Protein AF-A0A9E4LGX7-F1 (afdb_monomer)

Nearest PDB structures (foldseek):
  2iu7-assembly1_I  TM=3.406E-01  e=2.632E+00  Escherichia coli
  2xsj-assembly1_E  TM=4.248E-01  e=8.202E+00  Desulfomicrobium norvegicum
  6xaf-assembly1_A  TM=2.376E-01  e=1.648E+00  Homo sapiens

Solvent-accessible surface area (backbone atoms only — not comparable to full-atom values): 6742 Å² total; per-residue (Å²): 119,48,89,82,56,71,98,72,82,90,74,66,62,67,63,52,49,51,55,50,50,50,53,50,53,49,42,58,70,49,28,89,63,83,60,74,48,78,44,46,42,73,77,46,76,54,102,86,48,74,43,68,49,74,47,79,48,60,59,34,84,72,72,58,77,88,51,45,71,67,67,70,43,98,70,70,76,70,70,77,66,57,93,82,63,86,54,70,81,68,63,56,75,71,59,86,89,69,71,77,131

Secondary structure (DSSP, 8-state):
--TT--S---S-HHHHHHHHHHHHHHHHHH-SSS-EEEEEEEEEE-SS-EEEEEEEEE-SS---HHHHHHHT-TT---PPPPTT--SGGGTPPP-GGG---

Radius of gyration: 16.23 Å; Cα contacts (8 Å, |Δi|>4): 85; chains: 1; bounding box: 37×34×44 Å

Foldseek 3Di:
DDPPDDPDDDDDPVVVVQVVQQVVVVQVLQAPDDDWDWDKDFPDDDPRDTDIDIDIDHPGPDDDPVCPVVVPPPPPCQPRQDDPDDDCVSRPDDPPVPDDD

pLDDT: mean 74.08, std 18.79, range [33.44, 94.25]

Structure (mmCIF, N/CA/C/O backbone):
data_AF-A0A9E4LGX7-F1
#
_entry.id   AF-A0A9E4LGX7-F1
#
loop_
_atom_site.group_PDB
_atom_site.id
_atom_site.type_symbol
_atom_site.label_atom_id
_atom_site.label_alt_id
_atom_site.label_comp_id
_atom_site.label_asym_id
_atom_site.label_entity_id
_atom_site.label_seq_id
_atom_site.pdbx_PDB_ins_code
_atom_site.Cartn_x
_atom_site.Cartn_y
_atom_site.Cartn_z
_atom_site.occupancy
_atom_site.B_iso_or_equiv
_atom_site.auth_seq_id
_atom_site.auth_comp_id
_atom_site.auth_asym_id
_atom_site.auth_atom_id
_atom_site.pdbx_PDB_model_num
ATOM 1 N N . MET A 1 1 ? -6.948 -5.421 -10.408 1.00 71.19 1 MET A N 1
ATOM 2 C CA . MET A 1 1 ? -5.501 -5.668 -10.590 1.00 71.19 1 MET A CA 1
ATOM 3 C C . MET A 1 1 ? -5.199 -5.866 -12.061 1.00 71.19 1 MET A C 1
ATOM 5 O O . MET A 1 1 ? -6.057 -6.364 -12.774 1.00 71.19 1 MET A O 1
ATOM 9 N N . ASP A 1 2 ? -4.028 -5.406 -12.490 1.00 82.75 2 ASP A N 1
ATOM 10 C CA . ASP A 1 2 ? -3.558 -5.434 -13.878 1.00 82.75 2 ASP A CA 1
ATOM 11 C C . ASP A 1 2 ? -3.015 -6.823 -14.263 1.00 82.75 2 ASP A C 1
ATOM 13 O O . ASP A 1 2 ? -2.134 -7.352 -13.584 1.00 82.75 2 ASP A O 1
ATOM 17 N N . ASP A 1 3 ? -3.525 -7.400 -15.355 1.00 87.31 3 ASP A N 1
ATOM 18 C CA . ASP A 1 3 ? -3.141 -8.734 -15.844 1.00 87.31 3 ASP A CA 1
ATOM 19 C C . ASP A 1 3 ? -1.685 -8.802 -16.340 1.00 87.31 3 ASP A C 1
ATOM 21 O O . ASP A 1 3 ? -1.121 -9.889 -16.462 1.00 87.31 3 ASP A O 1
ATOM 25 N N . SER A 1 4 ? -1.057 -7.652 -16.613 1.00 86.94 4 SER A N 1
ATOM 26 C CA . SER A 1 4 ? 0.354 -7.568 -17.011 1.00 86.94 4 SER A CA 1
ATOM 27 C C . SER A 1 4 ? 1.332 -7.640 -15.834 1.00 86.94 4 SER A C 1
ATOM 29 O O . SER A 1 4 ? 2.548 -7.615 -16.033 1.00 86.94 4 SER A O 1
ATOM 31 N N . LEU A 1 5 ? 0.834 -7.738 -14.596 1.00 88.62 5 LEU A N 1
ATOM 32 C CA . LEU A 1 5 ? 1.696 -7.858 -13.428 1.00 88.62 5 LEU A CA 1
ATOM 33 C C . LEU A 1 5 ? 2.507 -9.162 -13.472 1.00 88.62 5 LEU A C 1
ATOM 35 O O . LEU A 1 5 ? 1.935 -10.252 -13.569 1.00 88.62 5 LEU A O 1
ATOM 39 N N . PRO A 1 6 ? 3.840 -9.089 -13.323 1.00 86.19 6 PRO A N 1
ATOM 40 C CA . PRO A 1 6 ? 4.652 -10.288 -13.233 1.00 86.19 6 PRO A CA 1
ATOM 41 C C . PRO A 1 6 ? 4.326 -11.051 -11.946 1.00 86.19 6 PRO A C 1
ATOM 43 O O . PRO A 1 6 ? 4.162 -10.468 -10.874 1.00 86.19 6 PRO A O 1
ATOM 46 N N . THR A 1 7 ? 4.307 -12.380 -12.034 1.00 87.12 7 THR A N 1
ATOM 47 C CA . THR A 1 7 ? 4.034 -13.268 -10.890 1.00 87.12 7 THR A CA 1
ATOM 48 C C . THR A 1 7 ? 5.112 -13.210 -9.808 1.00 87.12 7 THR A C 1
ATOM 50 O O . THR A 1 7 ? 4.868 -13.602 -8.668 1.00 87.12 7 THR A O 1
ATOM 53 N N . SER A 1 8 ? 6.312 -12.727 -10.141 1.00 87.94 8 SER A N 1
ATOM 54 C CA . SER A 1 8 ? 7.393 -12.503 -9.183 1.00 87.94 8 SER A CA 1
ATOM 55 C C . SER A 1 8 ? 8.356 -11.419 -9.665 1.00 87.94 8 SER A C 1
ATOM 57 O O . SER A 1 8 ? 8.559 -11.224 -10.862 1.00 87.94 8 SER A O 1
ATOM 59 N N . VAL A 1 9 ? 8.971 -10.717 -8.713 1.00 89.25 9 VAL A N 1
ATOM 60 C CA . VAL A 1 9 ? 10.010 -9.708 -8.955 1.00 89.25 9 VAL A CA 1
ATOM 61 C C . VAL A 1 9 ? 11.146 -9.896 -7.959 1.00 89.25 9 VAL A C 1
ATOM 63 O O . VAL A 1 9 ? 10.947 -10.410 -6.858 1.00 89.25 9 VAL A O 1
ATOM 66 N N . ARG A 1 10 ? 12.353 -9.458 -8.325 1.00 91.38 10 ARG A N 1
ATOM 67 C CA . ARG A 1 10 ? 13.509 -9.465 -7.423 1.00 91.38 10 ARG A CA 1
ATOM 68 C C . ARG A 1 10 ? 13.675 -8.090 -6.780 1.00 91.38 10 ARG A C 1
ATOM 70 O O . ARG A 1 10 ? 13.813 -7.097 -7.488 1.00 91.38 10 ARG A O 1
ATOM 77 N N . GLY A 1 11 ? 13.702 -8.038 -5.453 1.00 87.62 11 GLY A N 1
ATOM 78 C CA . GLY A 1 11 ? 13.860 -6.803 -4.686 1.00 87.62 11 GLY A CA 1
ATOM 79 C C . GLY A 1 11 ? 13.917 -7.065 -3.182 1.00 87.62 11 GLY A C 1
ATOM 80 O O . GLY A 1 11 ? 14.024 -8.213 -2.755 1.00 87.62 11 GLY A O 1
ATOM 81 N N . ASP A 1 12 ? 13.839 -6.001 -2.385 1.00 89.56 12 ASP A N 1
ATOM 82 C CA . ASP A 1 12 ? 13.755 -6.087 -0.924 1.00 89.56 12 ASP A CA 1
ATOM 83 C C . ASP A 1 12 ? 12.293 -6.285 -0.496 1.00 89.56 12 ASP A C 1
ATOM 85 O O . ASP A 1 12 ? 11.519 -5.332 -0.357 1.00 89.56 12 ASP A O 1
ATOM 89 N N . SER A 1 13 ? 11.903 -7.549 -0.334 1.00 88.38 13 SER A N 1
ATOM 90 C CA . SER A 1 13 ? 10.541 -7.925 0.046 1.00 88.38 13 SER A CA 1
ATOM 91 C C . SER A 1 13 ? 10.169 -7.450 1.449 1.00 88.38 13 SER A C 1
ATOM 93 O O . SER A 1 13 ? 9.010 -7.112 1.680 1.00 88.38 13 SER A O 1
ATOM 95 N N . ALA A 1 14 ? 11.130 -7.403 2.378 1.00 83.38 14 ALA A N 1
ATOM 96 C CA . ALA A 1 14 ? 10.882 -6.982 3.753 1.00 83.38 14 ALA A CA 1
ATOM 97 C C . ALA A 1 14 ? 10.540 -5.491 3.800 1.00 83.38 14 ALA A C 1
ATOM 99 O O . ALA A 1 14 ? 9.522 -5.103 4.377 1.00 83.38 14 ALA A O 1
ATOM 100 N N . ARG A 1 15 ? 11.335 -4.660 3.116 1.00 84.56 15 ARG A N 1
ATOM 101 C CA . ARG A 1 15 ? 11.080 -3.220 3.030 1.00 84.56 15 ARG A CA 1
ATOM 102 C C . ARG A 1 15 ? 9.782 -2.909 2.289 1.00 84.56 15 ARG A C 1
ATOM 104 O O . ARG A 1 15 ? 9.023 -2.054 2.740 1.00 84.56 15 ARG A O 1
ATOM 111 N N . LEU A 1 16 ? 9.507 -3.595 1.176 1.00 87.06 16 LEU A N 1
ATOM 112 C CA . LEU A 1 16 ? 8.249 -3.417 0.444 1.00 87.06 16 LEU A CA 1
ATOM 113 C C . LEU A 1 16 ? 7.040 -3.808 1.305 1.00 87.06 16 LEU A C 1
ATOM 115 O O . LEU A 1 16 ? 6.077 -3.047 1.384 1.00 87.06 16 LEU A O 1
ATOM 119 N N . GLY A 1 17 ? 7.118 -4.953 1.987 1.00 86.69 17 GLY A N 1
ATOM 120 C CA . GLY A 1 17 ? 6.082 -5.407 2.910 1.00 86.69 17 GLY A CA 1
ATOM 121 C C . GLY A 1 17 ? 5.836 -4.402 4.031 1.00 86.69 17 GLY A C 1
ATOM 122 O O . GLY A 1 17 ? 4.690 -4.057 4.289 1.00 86.69 17 GLY A O 1
ATOM 123 N N . GLN A 1 18 ? 6.893 -3.855 4.638 1.00 83.75 18 GLN A N 1
ATOM 124 C CA . GLN A 1 18 ? 6.764 -2.831 5.677 1.00 83.75 18 GLN A CA 1
ATOM 125 C C . GLN A 1 18 ? 6.037 -1.578 5.173 1.00 83.75 18 GLN A C 1
ATOM 127 O O . GLN A 1 18 ? 5.131 -1.086 5.842 1.00 83.75 18 GLN A O 1
ATOM 132 N N . VAL A 1 19 ? 6.408 -1.070 3.993 1.00 85.69 19 VAL A N 1
ATOM 133 C CA . VAL A 1 19 ? 5.754 0.109 3.403 1.00 85.69 19 VAL A CA 1
ATOM 134 C C . VAL A 1 19 ? 4.269 -0.163 3.160 1.00 85.69 19 VAL A C 1
ATOM 136 O O . VAL A 1 19 ? 3.436 0.647 3.561 1.00 85.69 19 VAL A O 1
ATOM 139 N N . ILE A 1 20 ? 3.928 -1.304 2.552 1.00 88.50 20 ILE A N 1
ATOM 140 C CA . ILE A 1 20 ? 2.533 -1.657 2.251 1.00 88.50 20 ILE A CA 1
ATOM 141 C C . ILE A 1 20 ? 1.732 -1.830 3.543 1.00 88.50 20 ILE A C 1
ATOM 143 O O . ILE A 1 20 ? 0.669 -1.229 3.677 1.00 88.50 20 ILE A O 1
ATOM 147 N N . THR A 1 21 ? 2.248 -2.588 4.512 1.00 84.50 21 THR A N 1
ATOM 148 C CA . THR A 1 21 ? 1.562 -2.825 5.788 1.00 84.50 21 THR A CA 1
ATOM 149 C C . THR A 1 21 ? 1.305 -1.523 6.534 1.00 84.50 21 THR A C 1
ATOM 151 O O . THR A 1 21 ? 0.195 -1.331 7.013 1.00 84.50 21 THR A O 1
ATOM 154 N N . ASN A 1 22 ? 2.271 -0.599 6.571 1.00 83.19 22 ASN A N 1
ATOM 155 C CA . ASN A 1 22 ? 2.093 0.699 7.228 1.00 83.19 22 ASN A CA 1
ATOM 156 C C . ASN A 1 22 ? 0.988 1.544 6.574 1.00 83.19 22 ASN A C 1
ATOM 158 O O . ASN A 1 22 ? 0.219 2.213 7.263 1.00 83.19 22 ASN A O 1
ATOM 162 N N . LEU A 1 23 ? 0.900 1.534 5.241 1.00 85.88 23 LEU A N 1
ATOM 163 C CA . LEU A 1 23 ? -0.144 2.270 4.528 1.00 85.88 23 LEU A CA 1
ATOM 164 C C . LEU A 1 23 ? -1.521 1.628 4.740 1.00 85.88 23 LEU A C 1
ATOM 166 O O . LEU A 1 23 ? -2.481 2.334 5.043 1.00 85.88 23 LEU A O 1
ATOM 170 N N . VAL A 1 24 ? -1.610 0.298 4.664 1.00 87.69 24 VAL A N 1
ATOM 171 C CA . VAL A 1 24 ? -2.863 -0.441 4.882 1.00 87.69 24 VAL A CA 1
ATOM 172 C C . VAL A 1 24 ? -3.339 -0.321 6.330 1.00 87.69 24 VAL A C 1
ATOM 174 O O . VAL A 1 24 ? -4.523 -0.093 6.558 1.00 87.69 24 VAL A O 1
ATOM 177 N N . SER A 1 25 ? -2.445 -0.413 7.319 1.00 82.50 25 SER A N 1
ATOM 178 C CA . SER A 1 25 ? -2.820 -0.258 8.729 1.00 82.50 25 SER A CA 1
ATOM 179 C C . SER A 1 25 ? -3.376 1.133 9.015 1.00 82.50 25 SER A C 1
ATOM 181 O O . SER A 1 25 ? -4.327 1.274 9.781 1.00 82.50 25 SER A O 1
ATOM 183 N N . ASN A 1 26 ? -2.812 2.163 8.375 1.00 83.81 26 ASN A N 1
ATOM 184 C CA . ASN A 1 26 ? -3.342 3.517 8.472 1.00 83.81 26 ASN A CA 1
ATOM 185 C C . ASN A 1 26 ? -4.745 3.597 7.856 1.00 83.81 26 ASN A C 1
ATOM 187 O O . ASN A 1 26 ? -5.662 4.055 8.533 1.00 83.81 26 ASN A O 1
ATOM 191 N N . ALA A 1 27 ? -4.931 3.087 6.637 1.00 86.62 27 ALA A N 1
ATOM 192 C CA . ALA A 1 27 ? -6.236 3.065 5.976 1.00 86.62 27 ALA A CA 1
ATOM 193 C C . ALA A 1 27 ? -7.312 2.370 6.833 1.00 86.62 27 ALA A C 1
ATOM 195 O O . ALA A 1 27 ? -8.376 2.942 7.066 1.00 86.62 27 ALA A O 1
ATOM 196 N N . VAL A 1 28 ? -7.011 1.181 7.378 1.00 86.31 28 VAL A N 1
ATOM 197 C CA . VAL A 1 28 ? -7.925 0.409 8.248 1.00 86.31 28 VAL A CA 1
ATOM 198 C C . VAL A 1 28 ? -8.299 1.188 9.500 1.00 86.31 28 VAL A C 1
ATOM 200 O O . VAL A 1 28 ? -9.459 1.217 9.894 1.00 86.31 28 VAL A O 1
ATOM 203 N N . LYS A 1 29 ? -7.330 1.844 10.131 1.00 81.00 29 LYS A N 1
ATOM 204 C CA . LYS A 1 29 ? -7.582 2.570 11.371 1.00 81.00 29 LYS A CA 1
ATOM 205 C C . LYS A 1 29 ? -8.438 3.821 11.169 1.00 81.00 29 LYS A C 1
ATOM 207 O O . LYS A 1 29 ? -9.254 4.152 12.028 1.00 81.00 29 LYS A O 1
ATOM 212 N N . PHE A 1 30 ? -8.212 4.553 10.081 1.00 82.12 30 PHE A N 1
ATOM 213 C CA . PHE A 1 30 ? -8.875 5.837 9.838 1.00 82.12 30 PHE A CA 1
ATOM 214 C C . PHE A 1 30 ? -10.190 5.708 9.053 1.00 82.12 30 PHE A C 1
ATOM 216 O O . PHE A 1 30 ? -10.950 6.678 8.995 1.00 82.12 30 PHE A O 1
ATOM 223 N N . THR A 1 31 ? -10.497 4.511 8.545 1.00 85.12 31 THR A N 1
ATOM 224 C CA . THR A 1 31 ? -11.758 4.171 7.869 1.00 85.12 31 THR A CA 1
ATOM 225 C C . THR A 1 31 ? -12.623 3.307 8.779 1.00 85.12 31 THR A C 1
ATOM 227 O O . THR A 1 31 ? -12.489 2.088 8.809 1.00 85.12 31 THR A O 1
ATOM 230 N N . LYS A 1 32 ? -13.513 3.937 9.557 1.00 84.50 32 LYS A N 1
ATOM 231 C CA . LYS A 1 32 ? -14.435 3.211 10.454 1.00 84.50 32 LYS A CA 1
ATOM 232 C C . LYS A 1 32 ? -15.513 2.442 9.691 1.00 84.50 32 LYS A C 1
ATOM 234 O O . LYS A 1 32 ? -15.875 1.338 10.079 1.00 84.50 32 LYS A O 1
ATOM 239 N N . GLU A 1 33 ? -16.019 3.050 8.628 1.00 84.25 33 GLU A N 1
ATOM 240 C CA . GLU A 1 33 ? -17.019 2.504 7.717 1.00 84.25 33 GLU A CA 1
ATOM 241 C C . GLU A 1 33 ? -16.648 2.959 6.304 1.00 84.25 33 GLU A C 1
ATOM 243 O O . GLU A 1 33 ? -16.108 4.052 6.140 1.00 84.25 33 GLU A O 1
ATOM 248 N N . GLY A 1 34 ? -16.916 2.122 5.304 1.00 87.88 34 GLY A N 1
ATOM 249 C CA . GLY A 1 34 ? -16.534 2.373 3.913 1.00 87.88 34 GLY A CA 1
ATOM 250 C C . GLY A 1 34 ? -15.626 1.283 3.356 1.00 87.88 34 GLY A C 1
ATOM 251 O O . GLY A 1 34 ? -15.537 0.182 3.910 1.00 87.88 34 GLY A O 1
ATOM 252 N N . MET A 1 35 ? -14.972 1.579 2.236 1.00 91.75 35 MET A N 1
ATOM 253 C CA . MET A 1 35 ? -14.056 0.651 1.573 1.00 91.75 35 MET A CA 1
ATOM 254 C C . MET A 1 35 ? -12.597 1.104 1.630 1.00 91.75 35 MET A C 1
ATOM 256 O O . MET A 1 35 ? -12.275 2.289 1.660 1.00 91.75 35 MET A O 1
ATOM 260 N N . ILE A 1 36 ? -11.712 0.112 1.579 1.00 91.25 36 ILE A N 1
ATOM 261 C CA . ILE A 1 36 ? -10.289 0.298 1.311 1.00 91.25 36 ILE A CA 1
ATOM 262 C C . ILE A 1 36 ? -9.985 -0.469 0.033 1.00 91.25 36 ILE A C 1
ATOM 264 O O . ILE A 1 36 ? -10.249 -1.672 -0.058 1.00 91.25 36 ILE A O 1
ATOM 268 N N . ARG A 1 37 ? -9.435 0.224 -0.958 1.00 93.62 37 ARG A N 1
ATOM 269 C CA . ARG A 1 37 ? -9.049 -0.344 -2.245 1.00 93.62 37 ARG A CA 1
ATOM 270 C C . ARG A 1 37 ? -7.534 -0.390 -2.349 1.00 93.62 37 ARG A C 1
ATOM 272 O O . ARG A 1 37 ? -6.851 0.606 -2.132 1.00 93.62 37 ARG A O 1
ATOM 279 N N . ILE A 1 38 ? -7.019 -1.560 -2.708 1.00 93.06 38 ILE A N 1
ATOM 280 C CA . ILE A 1 38 ? -5.604 -1.762 -3.001 1.00 93.06 38 ILE A CA 1
ATOM 281 C C . ILE A 1 38 ? -5.493 -2.159 -4.463 1.00 93.06 38 ILE A C 1
ATOM 283 O O . ILE A 1 38 ? -6.062 -3.167 -4.881 1.00 93.06 38 ILE A O 1
ATOM 287 N N . ASP A 1 39 ? -4.724 -1.387 -5.217 1.00 94.25 39 ASP A N 1
ATOM 288 C CA . ASP A 1 39 ? -4.470 -1.644 -6.625 1.00 94.25 39 ASP A CA 1
ATOM 289 C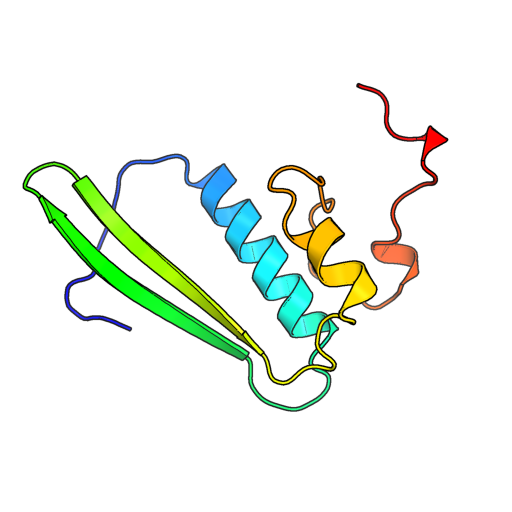 C . ASP A 1 39 ? -2.981 -1.636 -6.930 1.00 94.25 39 ASP A C 1
ATOM 291 O O . ASP A 1 39 ? -2.177 -0.954 -6.293 1.00 94.25 39 ASP A O 1
ATOM 295 N N . ALA A 1 40 ? -2.625 -2.416 -7.944 1.00 92.75 40 ALA A N 1
ATOM 296 C CA . ALA A 1 40 ? -1.298 -2.454 -8.520 1.00 92.75 40 ALA A CA 1
ATOM 297 C C . ALA A 1 40 ? -1.430 -2.401 -10.041 1.00 92.75 40 ALA A C 1
ATOM 299 O O . ALA A 1 40 ? -2.224 -3.143 -10.626 1.00 92.75 40 ALA A O 1
ATOM 300 N N . VAL A 1 41 ? -0.662 -1.509 -10.662 1.00 93.81 41 VAL A N 1
ATOM 301 C CA . VAL A 1 41 ? -0.652 -1.303 -12.115 1.00 93.81 41 VAL A CA 1
ATOM 302 C C . VAL A 1 41 ? 0.776 -1.203 -12.630 1.00 93.81 41 VAL A C 1
ATOM 304 O O . VAL A 1 41 ? 1.634 -0.567 -11.998 1.00 93.81 41 VAL A O 1
ATOM 307 N N . VAL A 1 42 ? 1.043 -1.810 -13.784 1.00 93.44 42 VAL A N 1
ATOM 308 C CA . VAL A 1 42 ? 2.341 -1.692 -14.449 1.00 93.44 42 VAL A CA 1
ATOM 309 C C . VAL A 1 42 ? 2.380 -0.359 -15.193 1.00 93.44 42 VAL A C 1
ATOM 311 O O . VAL A 1 42 ? 1.587 -0.086 -16.085 1.00 93.44 42 VAL A O 1
ATOM 314 N N . LEU A 1 43 ? 3.314 0.516 -14.821 1.00 92.88 43 LEU A N 1
ATOM 315 C CA . LEU A 1 43 ? 3.512 1.796 -15.510 1.00 92.88 43 LEU A CA 1
ATOM 316 C C . LEU A 1 43 ? 4.478 1.680 -16.682 1.00 92.88 43 LEU A C 1
ATOM 318 O O . LEU A 1 43 ? 4.396 2.441 -17.644 1.00 92.8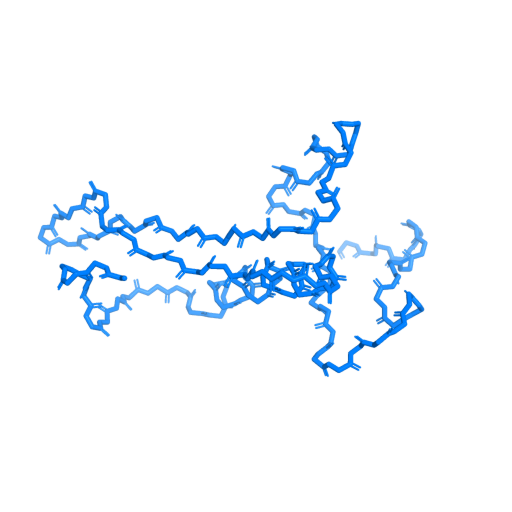8 43 LEU A O 1
ATOM 322 N N . LYS A 1 44 ? 5.477 0.810 -16.536 1.00 91.69 44 LYS A N 1
ATOM 323 C CA . LYS A 1 44 ? 6.512 0.581 -17.535 1.00 91.69 44 LYS A CA 1
ATOM 324 C C . LYS A 1 44 ? 7.167 -0.761 -17.277 1.00 91.69 44 LYS A C 1
ATOM 326 O O . LYS A 1 44 ? 7.505 -1.066 -16.138 1.00 91.69 44 LYS A O 1
ATOM 331 N N . GLU A 1 45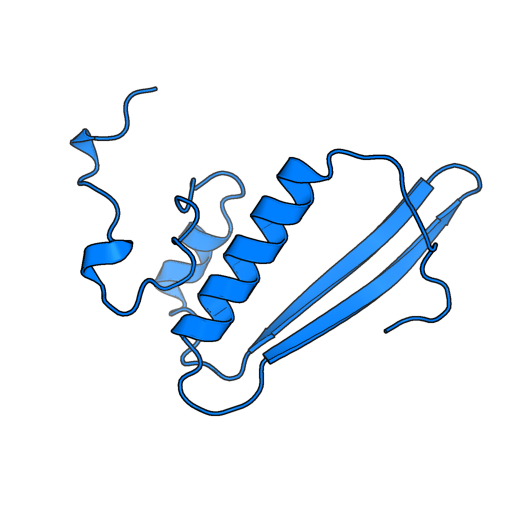 ? 7.442 -1.481 -18.346 1.00 91.62 45 GLU A N 1
ATOM 332 C CA . GLU A 1 45 ? 8.217 -2.709 -18.317 1.00 91.62 45 GLU A CA 1
ATOM 333 C C . GLU A 1 45 ? 9.350 -2.622 -19.342 1.00 91.62 45 GLU A C 1
ATOM 335 O O . GLU A 1 45 ? 9.221 -2.005 -20.403 1.00 91.62 45 GLU A O 1
ATOM 340 N N . THR A 1 46 ? 10.499 -3.177 -18.985 1.00 91.75 46 THR A N 1
ATOM 341 C CA . THR A 1 46 ? 11.639 -3.414 -19.868 1.00 91.75 46 THR A CA 1
ATOM 342 C C . THR A 1 46 ? 12.083 -4.862 -19.692 1.00 91.75 46 THR A C 1
ATOM 344 O O . THR A 1 46 ? 11.666 -5.535 -18.755 1.00 91.75 46 THR A O 1
ATOM 347 N N . ASN A 1 47 ? 13.012 -5.327 -20.529 1.00 88.44 47 ASN A N 1
ATOM 348 C CA . ASN A 1 47 ? 13.529 -6.698 -20.451 1.00 88.44 47 ASN A CA 1
ATOM 349 C C . ASN A 1 47 ? 14.148 -7.075 -19.087 1.00 88.44 47 ASN A C 1
ATOM 351 O O . ASN A 1 47 ? 14.376 -8.254 -18.834 1.00 88.44 47 ASN A O 1
ATOM 355 N N . THR A 1 48 ? 14.486 -6.101 -18.234 1.00 90.69 48 THR A N 1
ATOM 356 C CA . THR A 1 48 ? 15.168 -6.342 -16.952 1.00 90.69 48 THR A CA 1
ATOM 357 C 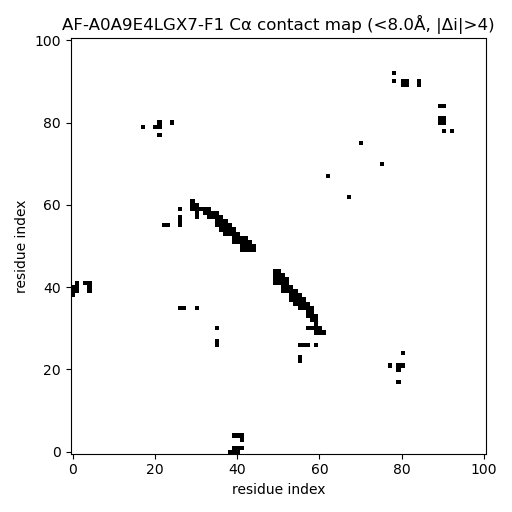C . THR A 1 48 ? 14.490 -5.699 -15.747 1.00 90.69 48 THR A C 1
ATOM 359 O O . THR A 1 48 ? 14.885 -5.983 -14.616 1.00 90.69 48 THR A O 1
ATOM 362 N N . GLN A 1 49 ? 13.513 -4.812 -15.951 1.00 91.88 49 GLN A N 1
ATOM 363 C CA . GLN A 1 49 ? 12.900 -4.037 -14.875 1.00 91.88 49 GLN A CA 1
ATOM 364 C C . GLN A 1 49 ? 11.417 -3.799 -15.130 1.00 91.88 49 GLN A C 1
ATOM 366 O O . GLN A 1 49 ? 11.000 -3.495 -16.243 1.00 91.88 49 GLN A O 1
ATOM 371 N N . VAL A 1 50 ? 10.642 -3.815 -14.050 1.00 91.94 50 VAL A N 1
ATOM 372 C CA . VAL A 1 50 ? 9.237 -3.418 -14.047 1.00 91.94 50 VAL A CA 1
ATOM 373 C C . VAL A 1 50 ? 9.046 -2.260 -13.075 1.00 91.94 50 VAL A C 1
ATOM 375 O O . VAL A 1 50 ? 9.584 -2.255 -11.966 1.00 91.94 50 VAL A O 1
ATOM 378 N N . LYS A 1 51 ? 8.287 -1.252 -13.493 1.00 93.06 51 LYS A N 1
ATOM 379 C CA . LYS A 1 51 ? 7.853 -0.144 -12.650 1.00 93.06 51 LYS A CA 1
ATOM 380 C C . LYS A 1 51 ? 6.376 -0.328 -12.345 1.00 93.06 51 LYS A C 1
ATOM 382 O O . LYS A 1 51 ? 5.534 -0.065 -13.199 1.00 93.06 51 LYS A O 1
ATOM 387 N N . VAL A 1 52 ? 6.083 -0.735 -11.117 1.00 91.69 52 VAL A N 1
ATOM 388 C CA . VAL A 1 52 ? 4.718 -0.920 -10.617 1.00 91.69 52 VAL A CA 1
ATOM 389 C C . VAL A 1 52 ? 4.332 0.277 -9.755 1.00 91.69 52 VAL A C 1
ATOM 391 O O . VAL A 1 52 ? 5.121 0.732 -8.924 1.00 91.69 52 VAL A O 1
ATOM 394 N N . ARG A 1 53 ? 3.122 0.801 -9.948 1.00 92.94 53 ARG A N 1
ATOM 395 C CA . ARG A 1 53 ? 2.484 1.703 -8.986 1.00 92.94 53 ARG A CA 1
ATOM 396 C C . ARG A 1 53 ? 1.538 0.880 -8.137 1.00 92.94 53 ARG A C 1
ATOM 398 O O . ARG A 1 53 ? 0.650 0.237 -8.682 1.00 92.94 53 ARG A O 1
ATOM 405 N N . ILE A 1 54 ? 1.732 0.949 -6.829 1.00 91.81 54 ILE A N 1
ATOM 406 C CA . ILE A 1 54 ? 0.802 0.410 -5.844 1.00 91.81 54 ILE A CA 1
ATOM 407 C C . ILE A 1 54 ? 0.056 1.600 -5.246 1.00 91.81 54 ILE A C 1
ATOM 409 O O . ILE A 1 54 ? 0.691 2.582 -4.854 1.00 91.81 54 ILE A O 1
ATOM 413 N N . SER A 1 55 ? -1.268 1.532 -5.214 1.00 91.50 55 SER A N 1
ATOM 414 C CA . SER A 1 55 ? -2.136 2.539 -4.607 1.00 91.50 55 SER A CA 1
ATOM 415 C C . SER A 1 55 ? -2.989 1.900 -3.523 1.00 91.50 55 SER A C 1
ATOM 417 O O . SER A 1 55 ? -3.574 0.842 -3.740 1.00 91.50 55 SER A O 1
ATOM 419 N N . ILE A 1 56 ? -3.049 2.563 -2.371 1.00 90.69 56 ILE A N 1
ATOM 420 C CA . ILE A 1 56 ? -4.010 2.288 -1.308 1.00 90.69 56 ILE A CA 1
ATOM 421 C C . ILE A 1 56 ? -4.910 3.519 -1.236 1.00 90.69 56 ILE A C 1
ATOM 423 O O . ILE A 1 56 ? -4.408 4.628 -1.056 1.00 90.69 56 ILE A O 1
ATOM 427 N N . GLU A 1 57 ? -6.203 3.319 -1.439 1.00 90.69 57 GLU A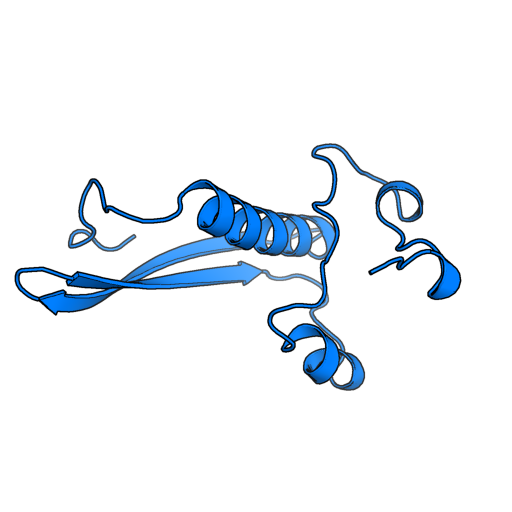 N 1
ATOM 428 C CA . GLU A 1 57 ? -7.240 4.346 -1.374 1.00 90.69 57 GLU A CA 1
ATOM 429 C C . GLU A 1 57 ? -8.237 3.949 -0.287 1.00 90.69 57 GLU A C 1
ATOM 431 O O . GLU A 1 57 ? -8.640 2.787 -0.210 1.00 90.69 57 GLU A O 1
ATOM 436 N N . ASP A 1 58 ? -8.609 4.896 0.564 1.00 90.38 58 ASP A N 1
ATOM 437 C CA . ASP A 1 58 ? -9.527 4.685 1.675 1.00 90.38 58 ASP A CA 1
ATOM 438 C C . ASP A 1 58 ? -10.567 5.807 1.752 1.00 90.38 58 ASP A C 1
ATOM 440 O O . ASP A 1 58 ? -10.337 6.916 1.268 1.00 90.38 58 ASP A O 1
ATOM 444 N N . GLU A 1 59 ? -11.724 5.500 2.335 1.00 90.06 59 GLU A N 1
ATOM 445 C CA . GLU A 1 59 ? -12.836 6.443 2.531 1.00 90.06 59 GLU A CA 1
ATOM 446 C C . GLU A 1 59 ? -12.855 7.033 3.952 1.00 90.06 59 GLU A C 1
ATOM 448 O O . GLU A 1 59 ? -13.889 7.492 4.443 1.00 90.06 59 GLU A O 1
ATOM 453 N N . GLY A 1 60 ? -11.718 6.994 4.645 1.00 86.00 60 GLY A N 1
ATOM 454 C CA . GLY A 1 60 ? -11.588 7.480 6.005 1.00 86.00 60 GLY A CA 1
ATOM 455 C C . GLY A 1 60 ? -11.635 9.001 6.126 1.00 86.00 60 GLY A C 1
ATOM 456 O O . GLY A 1 60 ? -11.808 9.757 5.171 1.00 86.00 60 GLY A O 1
ATOM 457 N N . ILE A 1 61 ? -11.412 9.478 7.353 1.00 81.75 61 ILE A N 1
ATOM 458 C CA . ILE A 1 61 ? -11.416 10.915 7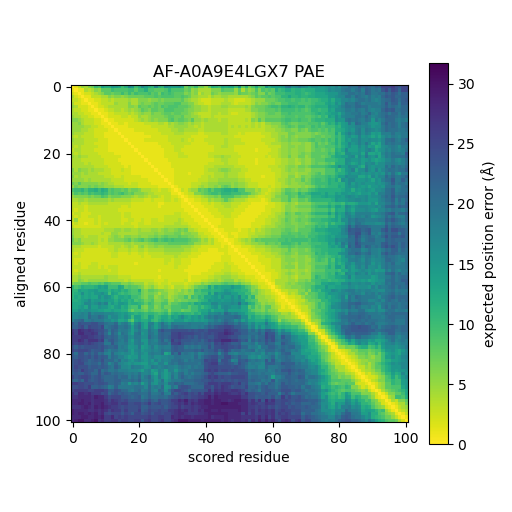.697 1.00 81.75 61 ILE A CA 1
ATOM 459 C C . ILE A 1 61 ? -10.347 11.748 6.958 1.00 81.75 61 ILE A C 1
ATOM 461 O O . ILE A 1 61 ? -10.353 12.977 7.042 1.00 81.75 61 ILE A O 1
ATOM 465 N N . GLY A 1 62 ? -9.422 11.085 6.259 1.00 76.38 62 GLY A N 1
ATOM 466 C CA . GLY A 1 62 ? -8.312 11.700 5.547 1.00 76.38 62 GLY A CA 1
ATOM 467 C C . GLY A 1 62 ? -7.242 12.294 6.467 1.00 76.38 62 GLY A C 1
ATOM 468 O O . GLY A 1 62 ? -7.264 12.167 7.693 1.00 76.38 62 GLY A O 1
ATOM 469 N N . ILE A 1 63 ? -6.265 12.961 5.852 1.00 71.31 63 ILE A N 1
ATOM 470 C CA . ILE A 1 63 ? -5.192 13.671 6.555 1.00 71.31 63 ILE A CA 1
ATOM 471 C C . ILE A 1 63 ? -5.463 15.169 6.445 1.00 71.31 63 ILE A C 1
ATOM 473 O O . ILE A 1 63 ? -5.518 15.710 5.337 1.00 71.31 63 ILE A O 1
ATOM 477 N N . ALA A 1 64 ? -5.586 15.840 7.594 1.00 74.38 64 ALA A N 1
ATOM 478 C CA . ALA A 1 64 ? -5.726 17.294 7.658 1.00 74.38 64 ALA A CA 1
ATOM 479 C C . ALA A 1 64 ? -4.591 17.988 6.867 1.00 74.38 64 ALA A C 1
ATOM 481 O O . ALA A 1 64 ? -3.439 17.554 6.996 1.00 74.38 64 ALA A O 1
ATOM 482 N N . PRO A 1 65 ? -4.869 19.038 6.066 1.00 71.38 65 PRO A N 1
ATOM 483 C CA . PRO A 1 65 ? -3.895 19.663 5.161 1.00 71.38 65 PRO A CA 1
ATOM 484 C C . PRO A 1 65 ? -2.570 20.040 5.830 1.00 71.38 65 PRO A C 1
ATOM 486 O O . PRO A 1 65 ? -1.493 19.864 5.259 1.00 71.38 65 PRO A O 1
ATOM 489 N N . GLU A 1 66 ? -2.631 20.475 7.087 1.00 69.25 66 GLU A N 1
ATOM 490 C CA . GLU A 1 66 ? -1.480 20.910 7.879 1.00 69.25 66 GLU A CA 1
ATOM 491 C C . GLU A 1 66 ? -0.536 19.744 8.225 1.00 69.25 66 GLU A C 1
ATOM 493 O O . GLU A 1 66 ? 0.653 19.951 8.463 1.00 69.25 66 GLU A O 1
ATOM 498 N N . LYS A 1 67 ? -1.047 18.505 8.227 1.00 63.81 67 LYS A N 1
ATOM 499 C CA . LYS A 1 67 ? -0.297 17.273 8.527 1.00 63.81 67 LYS A CA 1
ATOM 500 C C . LYS A 1 67 ? 0.185 16.533 7.276 1.00 63.81 67 LYS A C 1
ATOM 502 O O . LYS A 1 67 ? 1.032 15.647 7.392 1.00 63.81 67 LYS A O 1
ATOM 507 N N . GLN A 1 68 ? -0.289 16.907 6.086 1.00 66.88 68 GLN A N 1
ATOM 508 C CA . GLN A 1 68 ? 0.072 16.235 4.829 1.00 66.88 68 GLN A CA 1
ATOM 509 C C . GLN A 1 68 ? 1.574 16.343 4.521 1.00 66.88 68 GLN A C 1
ATOM 511 O O . GLN A 1 68 ? 2.197 15.358 4.132 1.00 66.88 68 GLN A O 1
ATOM 516 N N . ASN A 1 69 ? 2.192 17.500 4.788 1.00 58.66 69 ASN A N 1
ATOM 517 C CA . ASN A 1 69 ? 3.630 17.704 4.562 1.00 58.66 69 ASN A CA 1
ATOM 518 C C . ASN A 1 69 ? 4.523 16.857 5.485 1.00 58.66 69 ASN A C 1
ATOM 520 O O . ASN A 1 69 ? 5.607 16.448 5.079 1.00 58.66 69 ASN A O 1
ATOM 524 N N . ALA A 1 70 ? 4.077 16.563 6.712 1.00 59.03 70 ALA A N 1
ATOM 525 C CA . A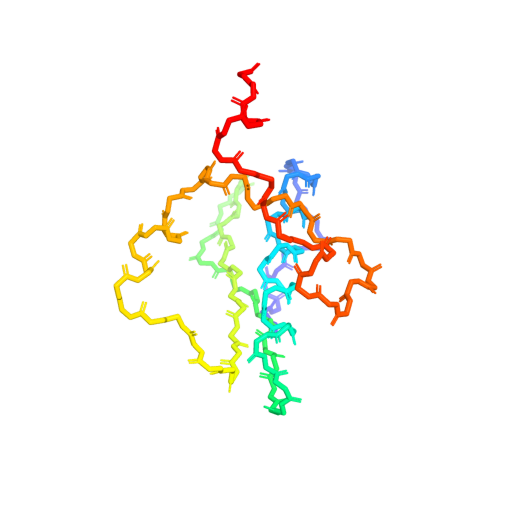LA A 1 70 ? 4.816 15.694 7.629 1.00 59.03 70 ALA A CA 1
ATOM 526 C C . ALA A 1 70 ? 4.728 14.217 7.208 1.00 59.03 70 ALA A C 1
ATOM 528 O O . ALA A 1 70 ? 5.686 13.469 7.379 1.00 59.03 70 ALA A O 1
ATOM 529 N N . PHE A 1 71 ? 3.605 13.807 6.610 1.00 59.19 71 PHE A N 1
ATOM 530 C CA . PHE A 1 71 ? 3.377 12.435 6.151 1.00 59.19 71 PHE A CA 1
ATOM 531 C C . PHE A 1 71 ? 4.170 12.085 4.878 1.00 59.19 71 PHE A C 1
ATOM 533 O O . PHE A 1 71 ? 4.570 10.940 4.689 1.00 59.19 71 PHE A O 1
ATOM 540 N N . LEU A 1 72 ? 4.454 13.076 4.025 1.00 51.62 72 LEU A N 1
ATOM 541 C CA . LEU A 1 72 ? 5.205 12.907 2.771 1.00 51.62 72 LEU A CA 1
ATOM 542 C C . LEU A 1 72 ? 6.725 12.760 2.960 1.00 51.62 72 LEU A C 1
ATOM 544 O O . LEU A 1 72 ? 7.450 12.603 1.977 1.00 51.62 72 LEU A O 1
ATOM 548 N N . ASN A 1 73 ? 7.222 12.781 4.199 1.00 42.78 73 ASN A N 1
ATOM 549 C CA . ASN A 1 73 ? 8.626 12.512 4.476 1.00 42.78 73 ASN A CA 1
ATOM 550 C C . ASN A 1 73 ? 8.880 10.991 4.437 1.00 42.78 73 ASN A C 1
ATOM 552 O O . ASN A 1 73 ? 8.394 10.272 5.312 1.00 42.78 73 ASN A O 1
ATOM 556 N N . PRO A 1 74 ? 9.683 10.471 3.487 1.00 42.88 74 PRO A N 1
ATOM 557 C CA . PRO A 1 74 ? 9.810 9.033 3.210 1.00 42.88 74 PRO A CA 1
ATOM 558 C C . PRO A 1 74 ? 10.540 8.225 4.304 1.00 42.88 74 PRO A C 1
ATOM 560 O O . PRO A 1 74 ? 10.894 7.067 4.088 1.00 42.88 74 PRO A O 1
ATOM 563 N N . LEU A 1 75 ? 10.806 8.834 5.463 1.00 43.91 75 LEU A N 1
ATOM 564 C CA . LEU A 1 75 ? 11.631 8.296 6.546 1.00 43.91 75 LEU A CA 1
ATOM 565 C C . LEU A 1 75 ? 11.125 8.639 7.949 1.00 43.91 75 LEU A C 1
ATOM 567 O O . LEU A 1 75 ? 11.813 8.313 8.918 1.00 43.91 75 LEU A O 1
ATOM 571 N N . LEU A 1 76 ? 9.947 9.257 8.105 1.00 41.56 76 LEU A N 1
ATOM 572 C CA . LEU A 1 76 ? 9.306 9.205 9.416 1.00 41.56 76 LEU A CA 1
ATOM 573 C C . LEU A 1 76 ? 8.984 7.732 9.645 1.00 41.56 76 LEU A C 1
ATOM 575 O O . LEU A 1 76 ? 8.073 7.185 9.026 1.00 41.56 76 LEU A O 1
ATOM 579 N N . LYS A 1 77 ? 9.833 7.078 10.449 1.00 49.47 77 LYS A N 1
ATOM 580 C CA . LYS A 1 77 ? 9.621 5.750 11.009 1.00 49.47 77 LYS A CA 1
ATOM 581 C C . LYS A 1 77 ? 8.259 5.819 11.691 1.00 49.47 77 LYS A C 1
ATOM 583 O O . LYS A 1 77 ? 8.198 6.094 12.869 1.00 49.47 77 LYS A O 1
ATOM 588 N N . LEU A 1 78 ? 7.151 5.632 10.987 1.00 47.94 78 LEU A N 1
ATOM 589 C CA . LEU A 1 78 ? 5.948 5.178 11.653 1.00 47.94 78 LEU A CA 1
ATOM 590 C C . LEU A 1 78 ? 6.342 3.777 12.100 1.00 47.94 78 LEU A C 1
ATOM 592 O O . LEU A 1 78 ? 6.608 2.911 11.258 1.00 47.94 78 LEU A O 1
ATOM 596 N N . ALA A 1 79 ? 6.558 3.615 13.408 1.00 52.19 79 ALA A N 1
ATOM 597 C CA . ALA A 1 79 ? 6.803 2.300 13.972 1.00 52.19 79 ALA A CA 1
ATOM 598 C C . ALA A 1 79 ? 5.708 1.376 13.418 1.00 52.19 79 ALA A C 1
ATOM 600 O O . ALA A 1 79 ? 4.550 1.806 13.369 1.00 52.19 79 ALA A O 1
A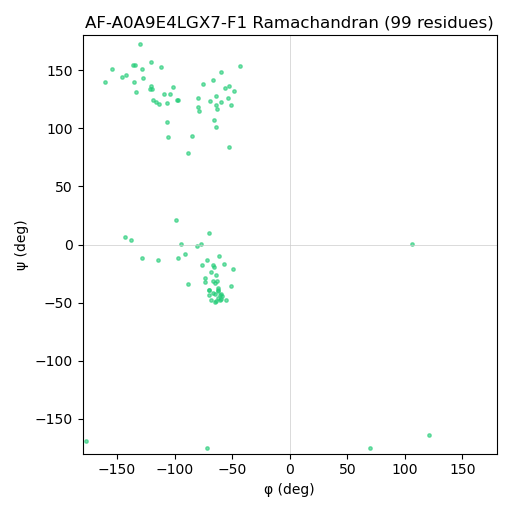TOM 601 N N . PRO A 1 80 ? 6.057 0.179 12.911 1.00 48.50 80 PRO A N 1
ATOM 602 C CA . PRO A 1 80 ? 5.050 -0.741 12.411 1.00 48.50 80 PRO A CA 1
ATOM 603 C C . PRO A 1 80 ? 3.982 -0.911 13.488 1.00 48.50 80 PRO A C 1
ATOM 605 O O . PRO A 1 80 ? 4.299 -1.280 14.619 1.00 48.50 80 PRO A O 1
ATOM 608 N N . ILE A 1 81 ? 2.739 -0.564 13.149 1.00 56.75 81 ILE A N 1
ATOM 609 C CA . ILE A 1 81 ? 1.622 -0.679 14.083 1.00 56.75 81 ILE A CA 1
ATOM 610 C C . ILE A 1 81 ? 1.378 -2.181 14.282 1.00 56.75 81 ILE A C 1
ATOM 612 O O . ILE A 1 81 ? 1.181 -2.885 13.285 1.00 56.75 81 ILE A O 1
ATOM 616 N N . PRO A 1 82 ? 1.422 -2.701 15.522 1.00 52.72 82 PRO A N 1
ATOM 617 C CA . PRO A 1 82 ? 1.183 -4.114 15.778 1.00 52.72 82 PRO A CA 1
ATOM 618 C C . PRO A 1 82 ? -0.179 -4.549 15.232 1.00 52.72 82 PRO A C 1
ATOM 620 O O . PRO A 1 82 ? -1.190 -3.873 15.431 1.00 52.72 82 PRO A O 1
ATOM 623 N N . ILE A 1 83 ? -0.218 -5.698 14.553 1.00 47.19 83 ILE A N 1
ATOM 624 C CA . ILE A 1 83 ? -1.478 -6.292 14.096 1.00 47.19 83 ILE A CA 1
ATOM 625 C C . ILE A 1 83 ? -2.309 -6.628 15.342 1.00 47.19 83 ILE A C 1
ATOM 627 O O . ILE A 1 83 ? -1.886 -7.447 16.155 1.00 47.19 83 ILE A O 1
ATOM 631 N N . GLY A 1 84 ? -3.472 -5.985 15.487 1.00 52.94 84 GLY A N 1
ATOM 632 C CA . GLY A 1 84 ? -4.348 -6.120 16.658 1.00 52.94 84 GLY A CA 1
ATOM 633 C C . GLY A 1 84 ? -4.354 -4.920 17.612 1.00 52.94 84 GLY A C 1
ATOM 634 O O . GLY A 1 84 ? -5.080 -4.965 18.597 1.00 52.94 84 GLY A O 1
ATOM 635 N N . ALA A 1 85 ? -3.599 -3.854 17.326 1.00 60.31 85 ALA A N 1
ATOM 636 C CA . ALA A 1 85 ? -3.710 -2.591 18.055 1.00 60.31 85 ALA A CA 1
ATOM 637 C C . ALA A 1 85 ? -5.097 -1.961 17.832 1.00 60.31 85 ALA A C 1
ATOM 639 O O . ALA A 1 85 ? -5.472 -1.668 16.691 1.00 60.31 85 ALA A O 1
ATOM 640 N N . THR A 1 86 ? -5.852 -1.751 18.911 1.00 57.12 86 THR A N 1
ATOM 641 C CA . THR A 1 86 ? -7.210 -1.175 18.866 1.00 57.12 86 THR A CA 1
ATOM 642 C C . THR A 1 86 ? -7.302 0.186 19.548 1.00 57.12 86 THR A C 1
ATOM 644 O O . THR A 1 86 ? -8.289 0.892 19.341 1.00 57.12 86 THR A O 1
ATOM 647 N N . GLU A 1 87 ? -6.288 0.586 20.323 1.00 52.50 87 GLU A N 1
ATOM 648 C CA . GLU A 1 87 ? -6.289 1.831 21.097 1.00 52.50 87 GLU A CA 1
ATOM 649 C C . GLU A 1 87 ? -5.144 2.778 20.704 1.00 52.50 87 GLU A C 1
ATOM 651 O O . GLU A 1 87 ? -4.125 2.379 20.145 1.00 52.50 87 GLU A O 1
ATOM 656 N N . GLU A 1 88 ? -5.308 4.076 20.981 1.00 48.03 88 GLU A N 1
ATOM 657 C CA . GLU A 1 88 ? -4.310 5.111 20.664 1.00 48.03 88 GLU A CA 1
ATOM 658 C C . GLU A 1 88 ? -2.984 4.908 21.419 1.00 48.03 88 GLU A C 1
ATOM 660 O O . GLU A 1 88 ? -1.913 5.161 20.869 1.00 48.03 88 GLU A O 1
ATOM 665 N N . GLN A 1 89 ? -3.048 4.344 22.629 1.00 55.72 89 GLN A N 1
ATOM 666 C CA . GLN A 1 89 ? -1.893 3.987 23.455 1.00 55.72 89 GLN A CA 1
ATOM 667 C C . GLN A 1 89 ? -1.002 2.892 22.836 1.00 55.72 89 GLN A C 1
ATOM 669 O O . GLN A 1 89 ? 0.193 2.865 23.120 1.00 55.72 89 GLN A O 1
ATOM 674 N N . ASP A 1 90 ? -1.555 2.023 21.981 1.00 50.22 90 ASP A N 1
ATOM 675 C CA . ASP A 1 90 ? -0.846 0.863 21.413 1.00 50.22 90 ASP A CA 1
ATOM 676 C C . ASP A 1 90 ? 0.143 1.243 20.298 1.0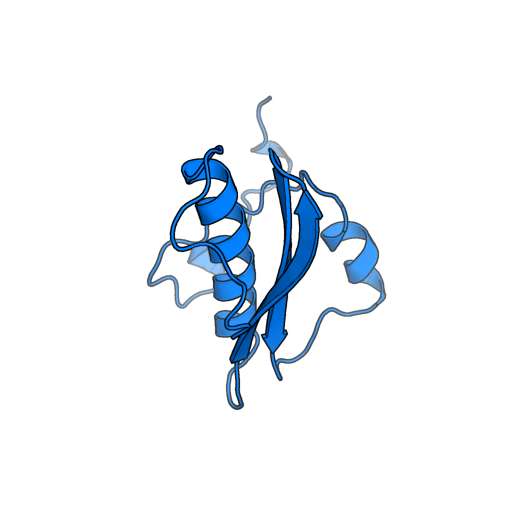0 50.22 90 ASP A C 1
ATOM 678 O O . ASP A 1 90 ? 1.011 0.453 19.922 1.00 50.22 90 ASP A O 1
ATOM 682 N N . TRP A 1 91 ? -0.002 2.443 19.732 1.00 54.50 91 TRP A N 1
ATOM 683 C CA . TRP A 1 91 ? 0.808 2.923 18.606 1.00 54.50 91 TRP A CA 1
ATOM 684 C C . TRP A 1 91 ? 1.247 4.387 18.751 1.00 54.50 91 TRP A C 1
ATOM 686 O O . TRP A 1 91 ? 1.877 4.928 17.836 1.00 54.50 91 TRP A O 1
ATOM 696 N N . ALA A 1 92 ? 0.935 5.037 19.878 1.00 48.16 92 ALA A N 1
ATOM 697 C CA . ALA A 1 92 ? 1.415 6.376 20.180 1.00 48.16 92 ALA A CA 1
ATOM 698 C C . ALA A 1 92 ? 2.950 6.387 20.207 1.00 48.16 92 ALA A C 1
ATOM 700 O O . ALA A 1 92 ? 3.593 5.650 20.954 1.00 48.16 92 ALA A O 1
ATOM 701 N N . TRP A 1 93 ? 3.532 7.243 19.366 1.00 49.91 93 TRP A N 1
ATOM 702 C CA . TRP A 1 93 ? 4.969 7.488 19.317 1.00 49.91 93 TRP A CA 1
ATOM 703 C C . TRP A 1 93 ? 5.462 7.862 20.724 1.00 49.91 93 TRP A C 1
ATOM 705 O O . TRP A 1 93 ? 4.900 8.793 21.313 1.00 49.91 93 TRP A O 1
ATOM 715 N N . PRO A 1 94 ? 6.483 7.186 21.289 1.00 44.16 94 PRO A N 1
ATOM 716 C CA . PRO A 1 94 ? 7.067 7.656 22.535 1.00 44.16 94 PRO A CA 1
ATOM 717 C C . PRO A 1 94 ? 7.602 9.073 22.293 1.00 44.16 94 PRO A C 1
ATOM 719 O O . PRO A 1 94 ? 7.961 9.415 21.167 1.00 44.16 94 PRO A O 1
ATOM 722 N N . SER A 1 95 ? 7.581 9.923 23.320 1.00 43.91 95 SER A N 1
ATOM 723 C CA . SER A 1 95 ? 7.953 11.341 23.219 1.00 43.91 95 SER A CA 1
ATOM 724 C C . SER A 1 95 ? 9.227 11.559 22.375 1.00 43.91 95 SER A C 1
ATOM 726 O O . SER A 1 95 ? 10.076 10.665 22.315 1.00 43.91 95 SER A O 1
ATOM 728 N N . PRO A 1 96 ? 9.417 12.738 21.741 1.00 46.66 96 PRO A N 1
ATOM 729 C CA . PRO A 1 96 ? 10.578 13.025 20.880 1.00 46.66 96 PRO A CA 1
ATOM 730 C C . PRO A 1 96 ? 11.947 12.675 21.496 1.00 46.66 96 PRO A C 1
ATOM 732 O O . PRO A 1 96 ? 12.912 12.454 20.773 1.00 46.66 96 PRO A O 1
ATOM 735 N N . GLU A 1 97 ? 12.013 12.579 22.824 1.00 45.28 97 GLU A N 1
ATOM 736 C CA . GLU A 1 97 ? 13.176 12.203 23.631 1.00 45.28 97 GLU A CA 1
ATOM 737 C C . GLU A 1 97 ? 13.562 10.712 23.543 1.00 45.28 97 GLU A C 1
ATOM 739 O O . GLU A 1 97 ? 14.657 10.335 23.946 1.00 45.28 97 GLU A O 1
ATOM 744 N N . SER A 1 98 ? 12.698 9.855 22.995 1.00 44.78 98 SER A N 1
ATOM 745 C CA . SER A 1 98 ? 12.926 8.403 22.889 1.00 44.78 98 SER A CA 1
ATOM 746 C C . SER A 1 98 ? 13.538 7.969 21.551 1.00 44.78 98 SER A C 1
ATOM 748 O O . SER A 1 98 ? 13.773 6.782 21.322 1.00 44.78 98 SER A O 1
ATOM 750 N N . CYS A 1 99 ? 13.807 8.914 20.648 1.00 36.69 99 CYS A N 1
ATOM 751 C CA . CYS A 1 99 ? 14.412 8.634 19.352 1.00 36.69 99 CYS A CA 1
ATOM 752 C C . CYS A 1 99 ? 15.946 8.670 19.469 1.00 36.69 99 CYS A C 1
ATOM 754 O O . CYS A 1 99 ? 16.575 9.659 19.100 1.00 36.69 99 CYS A O 1
ATOM 756 N N . TYR A 1 100 ? 16.559 7.603 19.990 1.00 33.44 100 TYR A N 1
ATOM 757 C CA . TYR A 1 100 ? 18.006 7.421 19.839 1.00 33.44 100 TYR A CA 1
ATOM 758 C C . TYR A 1 100 ? 18.339 6.956 18.413 1.00 33.44 100 TYR A C 1
ATOM 760 O O . TYR A 1 100 ? 17.616 6.158 17.808 1.00 33.44 100 TYR A O 1
ATOM 768 N N . ILE A 1 101 ? 19.407 7.561 17.894 1.00 35.62 101 ILE A N 1
ATOM 769 C CA . ILE A 1 101 ? 19.990 7.424 16.551 1.00 35.62 101 ILE A CA 1
ATOM 770 C C . ILE A 1 101 ? 20.392 5.977 16.266 1.00 35.62 101 ILE A C 1
ATOM 772 O O . ILE A 1 101 ? 21.003 5.363 17.168 1.00 35.62 101 ILE A O 1
#

Sequence (101 aa):
MDDSLPTSVRGDSARLGQVITNLVSNAVKFTKEGMIRIDAVVLKETNTQVKVRISIEDEGIGIAPEKQNAFLNPLLKLAPIPIGATEEQDWAWPSPESCYI

Mean predicted aligned error: 11.35 Å